Protein AF-A0A7W7S414-F1 (afdb_monomer_lite)

pLDDT: mean 72.54, std 14.01, range [42.34, 91.38]

Structure (mmCIF, N/CA/C/O backbone):
data_AF-A0A7W7S414-F1
#
_entry.id   AF-A0A7W7S414-F1
#
loop_
_atom_site.group_PDB
_atom_site.id
_atom_site.type_symbol
_atom_site.label_atom_id
_atom_site.label_alt_id
_atom_site.label_comp_id
_atom_site.label_asym_id
_atom_site.label_entity_id
_atom_site.label_seq_id
_atom_site.pdbx_PDB_ins_code
_atom_site.Cartn_x
_atom_site.Cartn_y
_atom_site.Cartn_z
_atom_site.occupancy
_atom_site.B_iso_or_equiv
_atom_site.auth_seq_id
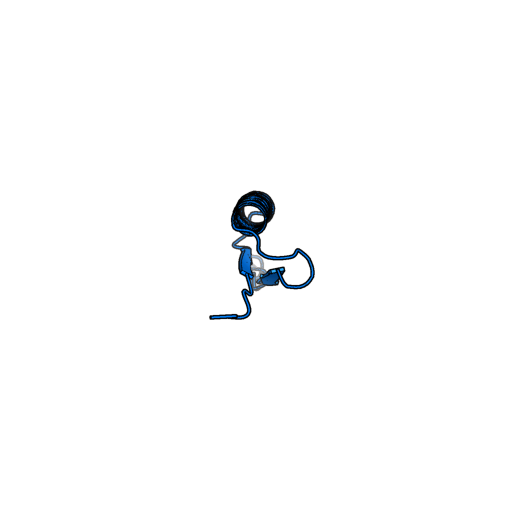_atom_site.auth_comp_id
_atom_site.auth_asym_id
_atom_site.auth_atom_id
_atom_site.pdbx_PDB_model_num
ATOM 1 N N . MET A 1 1 ? -22.651 5.653 6.943 1.00 42.34 1 MET A N 1
ATOM 2 C CA . MET A 1 1 ? -22.071 5.512 5.589 1.00 42.34 1 MET A CA 1
ATOM 3 C C . MET A 1 1 ? -20.747 4.770 5.723 1.00 42.34 1 MET A C 1
ATOM 5 O O . MET A 1 1 ? -19.728 5.409 5.943 1.00 42.34 1 MET A O 1
ATOM 9 N N . ASN A 1 2 ? -20.749 3.434 5.667 1.00 56.75 2 ASN A N 1
ATOM 10 C CA . ASN A 1 2 ? -19.523 2.636 5.813 1.00 56.75 2 ASN A CA 1
ATOM 11 C C . ASN A 1 2 ? -19.066 2.153 4.436 1.00 56.75 2 ASN A C 1
ATOM 13 O O . ASN A 1 2 ? -19.303 1.011 4.056 1.00 56.75 2 ASN A O 1
ATOM 17 N N . GLY A 1 3 ? -18.461 3.060 3.669 1.00 73.62 3 GLY A N 1
ATOM 18 C CA . GLY A 1 3 ? -17.816 2.714 2.406 1.00 73.62 3 GLY A CA 1
ATOM 19 C C . GLY A 1 3 ? -16.480 2.021 2.669 1.00 73.62 3 GLY A C 1
ATOM 20 O O . GLY A 1 3 ? -15.609 2.579 3.339 1.00 73.62 3 GLY A O 1
ATOM 21 N N . THR A 1 4 ? -16.318 0.802 2.160 1.00 79.00 4 THR A N 1
ATOM 22 C CA . THR A 1 4 ? -15.047 0.069 2.186 1.00 79.00 4 THR A CA 1
ATOM 23 C C . THR A 1 4 ? -13.994 0.831 1.378 1.00 79.00 4 THR A C 1
ATOM 25 O O . THR A 1 4 ? -14.153 0.999 0.173 1.00 79.00 4 THR A O 1
ATOM 28 N N . ARG A 1 5 ? -12.916 1.290 2.028 1.00 79.81 5 ARG A N 1
ATOM 29 C CA . ARG A 1 5 ? -11.756 1.895 1.351 1.00 79.81 5 ARG A CA 1
ATOM 30 C C . ARG A 1 5 ? -10.755 0.816 0.938 1.00 79.81 5 ARG A C 1
ATOM 32 O O . ARG A 1 5 ? -10.392 -0.035 1.753 1.00 79.81 5 ARG A O 1
ATOM 39 N N . VAL A 1 6 ? -10.330 0.882 -0.319 1.00 81.06 6 VAL A N 1
ATOM 40 C CA . VAL A 1 6 ? -9.283 0.059 -0.942 1.00 81.06 6 VAL A CA 1
ATOM 41 C C . VAL A 1 6 ? -8.328 1.017 -1.648 1.00 81.06 6 VAL A C 1
ATOM 43 O O . VAL A 1 6 ? -8.784 1.990 -2.248 1.00 81.06 6 VAL A O 1
ATOM 46 N N . GLY A 1 7 ? -7.024 0.774 -1.538 1.00 78.94 7 GLY A N 1
ATOM 47 C CA . GLY A 1 7 ? -5.990 1.575 -2.191 1.00 78.94 7 GLY A CA 1
ATOM 48 C C . GLY A 1 7 ? -5.333 0.796 -3.320 1.00 78.94 7 GLY A C 1
ATOM 49 O O . GLY A 1 7 ? -5.126 -0.413 -3.212 1.00 78.94 7 GLY A O 1
ATOM 50 N N . TYR A 1 8 ? -4.990 1.498 -4.394 1.00 75.44 8 TYR A N 1
ATOM 51 C CA . TYR A 1 8 ? -4.258 0.940 -5.523 1.00 75.44 8 TYR A CA 1
ATOM 52 C C . TYR A 1 8 ? -3.023 1.792 -5.786 1.00 75.44 8 TYR A C 1
ATOM 54 O O . TYR A 1 8 ? -3.142 3.013 -5.891 1.00 75.44 8 TYR A O 1
ATOM 62 N N . ALA A 1 9 ? -1.864 1.147 -5.893 1.00 75.31 9 ALA A N 1
ATOM 63 C CA . ALA A 1 9 ? -0.615 1.790 -6.272 1.00 75.31 9 ALA A CA 1
ATOM 64 C C . ALA A 1 9 ? -0.027 1.112 -7.516 1.00 75.31 9 ALA A C 1
ATOM 66 O O . ALA A 1 9 ? -0.054 -0.116 -7.621 1.00 75.31 9 ALA A O 1
ATOM 67 N N . ARG A 1 10 ? 0.509 1.889 -8.465 1.00 70.75 10 ARG A N 1
ATOM 68 C CA . ARG A 1 10 ? 1.110 1.358 -9.701 1.00 70.75 10 ARG A CA 1
ATOM 69 C C . ARG A 1 10 ? 2.595 1.692 -9.766 1.00 70.75 10 ARG A C 1
ATOM 71 O O . ARG A 1 10 ? 2.967 2.850 -9.620 1.00 70.75 10 ARG A O 1
ATOM 78 N N . CYS A 1 11 ? 3.417 0.676 -10.023 1.00 65.62 11 CYS A N 1
ATOM 79 C CA . CYS A 1 11 ? 4.859 0.814 -10.201 1.00 65.62 11 CYS A CA 1
ATOM 80 C C . CYS A 1 11 ? 5.182 0.998 -11.689 1.00 65.62 11 CYS A C 1
ATOM 82 O O . CYS A 1 11 ? 4.932 0.095 -12.491 1.00 65.62 11 CYS A O 1
ATOM 84 N N . SER A 1 12 ? 5.737 2.145 -12.067 1.00 58.59 12 SER A N 1
ATOM 85 C CA . SER A 1 12 ? 6.277 2.390 -13.407 1.00 58.59 12 SER A CA 1
ATOM 86 C C . SER A 1 12 ? 7.786 2.544 -13.292 1.00 58.59 12 SER A C 1
ATOM 88 O O . SER A 1 12 ? 8.293 3.639 -13.095 1.00 58.59 12 SER A O 1
ATOM 90 N N . THR A 1 13 ? 8.504 1.425 -13.414 1.00 57.75 13 THR A N 1
ATOM 91 C CA . THR A 1 13 ? 9.981 1.317 -13.482 1.00 57.75 13 THR A CA 1
ATOM 92 C C . THR A 1 13 ? 10.806 1.801 -12.285 1.00 57.75 13 THR A C 1
ATOM 94 O O . THR A 1 13 ? 11.948 1.367 -12.175 1.00 57.75 13 THR A O 1
ATOM 97 N N . ASP A 1 14 ? 10.251 2.598 -11.375 1.00 58.16 14 ASP A N 1
ATOM 98 C CA . ASP A 1 14 ? 10.947 3.108 -10.199 1.00 58.16 14 ASP A CA 1
ATOM 99 C C . ASP A 1 14 ? 10.257 2.636 -8.908 1.00 58.16 14 ASP A C 1
ATOM 101 O O . ASP A 1 14 ? 9.086 2.914 -8.642 1.00 58.16 14 ASP A O 1
ATOM 105 N N . GLU A 1 15 ? 10.973 1.849 -8.106 1.00 61.97 15 GLU A N 1
ATOM 106 C CA . GLU A 1 15 ? 10.462 1.300 -6.845 1.00 61.97 15 GLU A CA 1
ATOM 107 C C . GLU A 1 15 ? 10.208 2.394 -5.786 1.00 61.97 15 GLU A C 1
ATOM 109 O O . GLU A 1 15 ? 9.444 2.164 -4.841 1.00 61.97 15 GLU A O 1
ATOM 114 N N . GLN A 1 16 ? 10.794 3.591 -5.941 1.00 65.44 16 GLN A N 1
ATOM 115 C CA . GLN A 1 16 ? 10.609 4.717 -5.021 1.00 65.44 16 GLN A CA 1
ATOM 116 C C . GLN A 1 16 ? 9.204 5.316 -5.163 1.00 65.44 16 GLN A C 1
ATOM 118 O O . GLN A 1 16 ? 8.599 5.682 -4.150 1.00 65.44 16 GLN A O 1
ATOM 123 N N . ASP A 1 17 ? 8.631 5.315 -6.371 1.00 74.50 17 ASP A N 1
ATOM 124 C CA . ASP A 1 17 ? 7.256 5.774 -6.606 1.00 74.50 17 ASP A CA 1
ATOM 125 C C . ASP A 1 17 ? 6.233 4.943 -5.819 1.00 74.50 17 ASP A C 1
ATOM 127 O O . ASP A 1 17 ? 5.297 5.482 -5.220 1.00 74.50 17 ASP A O 1
ATOM 131 N N . VAL A 1 18 ? 6.435 3.625 -5.731 1.00 77.50 18 VAL A N 1
ATOM 132 C CA . VAL A 1 18 ? 5.549 2.740 -4.958 1.00 77.50 18 VAL A CA 1
ATOM 133 C C . VAL A 1 18 ? 5.623 3.023 -3.466 1.00 77.50 18 VAL A C 1
ATOM 135 O O . VAL A 1 18 ? 4.588 3.000 -2.795 1.00 77.50 18 VAL A O 1
ATOM 138 N N . ILE A 1 19 ? 6.813 3.291 -2.931 1.00 83.75 19 ILE A N 1
ATOM 139 C CA . ILE A 1 19 ? 6.991 3.573 -1.502 1.00 83.75 19 ILE A CA 1
ATOM 140 C C . ILE A 1 19 ? 6.281 4.880 -1.134 1.00 83.75 19 ILE A C 1
ATOM 142 O O . ILE A 1 19 ? 5.531 4.917 -0.154 1.00 83.75 19 ILE A O 1
ATOM 146 N N . ILE A 1 20 ? 6.452 5.927 -1.947 1.00 85.12 20 ILE A N 1
ATOM 147 C CA . ILE A 1 20 ? 5.801 7.227 -1.737 1.00 85.12 20 ILE A CA 1
ATOM 148 C C . ILE A 1 20 ? 4.276 7.083 -1.818 1.00 85.12 20 ILE A C 1
ATOM 150 O O . ILE A 1 20 ? 3.561 7.503 -0.904 1.00 85.12 20 ILE A O 1
ATOM 154 N N . GLN A 1 21 ? 3.771 6.431 -2.866 1.00 83.19 21 GLN A N 1
ATOM 155 C CA . GLN A 1 21 ? 2.334 6.290 -3.108 1.00 83.19 21 GLN A CA 1
ATOM 156 C C . GLN A 1 21 ? 1.655 5.415 -2.038 1.00 83.19 21 GLN A C 1
ATOM 158 O O . GLN A 1 21 ? 0.562 5.733 -1.567 1.00 83.19 21 GLN A O 1
ATOM 163 N N . THR A 1 22 ? 2.336 4.366 -1.565 1.00 87.44 22 THR A N 1
ATOM 164 C CA . THR A 1 22 ? 1.875 3.539 -0.436 1.00 87.44 22 THR A CA 1
ATOM 165 C C . THR A 1 22 ? 1.804 4.353 0.856 1.00 87.44 22 THR A C 1
ATOM 167 O O . THR A 1 22 ? 0.797 4.292 1.563 1.00 87.44 22 THR A O 1
ATOM 170 N N . GLY A 1 23 ? 2.824 5.167 1.150 1.00 88.44 23 GLY A N 1
ATOM 171 C CA . GLY A 1 23 ? 2.831 6.052 2.318 1.00 88.44 23 GLY A CA 1
ATOM 172 C C . GLY A 1 23 ? 1.668 7.050 2.317 1.00 88.44 23 GLY A C 1
ATOM 173 O O . GLY A 1 23 ? 1.022 7.257 3.345 1.00 88.44 23 GLY A O 1
ATOM 174 N N . GLN A 1 24 ? 1.336 7.611 1.151 1.00 89.62 24 GLN A N 1
ATOM 175 C CA . GLN A 1 24 ? 0.190 8.511 1.000 1.00 89.62 24 GLN A CA 1
ATOM 176 C C . GLN A 1 24 ? -1.153 7.794 1.215 1.00 89.62 24 GLN A C 1
ATOM 178 O O . GLN A 1 24 ? -2.034 8.330 1.885 1.00 89.62 24 GLN A O 1
ATOM 183 N N . LEU A 1 25 ? -1.316 6.569 0.706 1.00 88.12 25 LEU A N 1
ATOM 184 C CA . LEU A 1 25 ? -2.535 5.773 0.908 1.00 88.12 25 LEU A CA 1
ATOM 185 C C . LEU A 1 25 ? -2.751 5.402 2.383 1.00 88.12 25 LEU A C 1
ATOM 187 O O . LEU A 1 25 ? -3.876 5.486 2.882 1.00 88.12 25 LEU A O 1
ATOM 191 N N . LEU A 1 26 ? -1.678 5.062 3.100 1.00 90.69 26 LEU A N 1
ATOM 192 C CA . LEU A 1 26 ? -1.726 4.823 4.544 1.00 90.69 26 LEU A CA 1
ATOM 193 C C . LEU A 1 26 ? -2.155 6.084 5.308 1.00 90.69 26 LEU A C 1
ATOM 195 O O . LEU A 1 26 ? -3.025 6.006 6.176 1.00 90.69 26 LEU A O 1
ATOM 199 N N . ALA A 1 27 ? -1.617 7.254 4.946 1.00 91.38 27 ALA A N 1
ATOM 200 C CA . A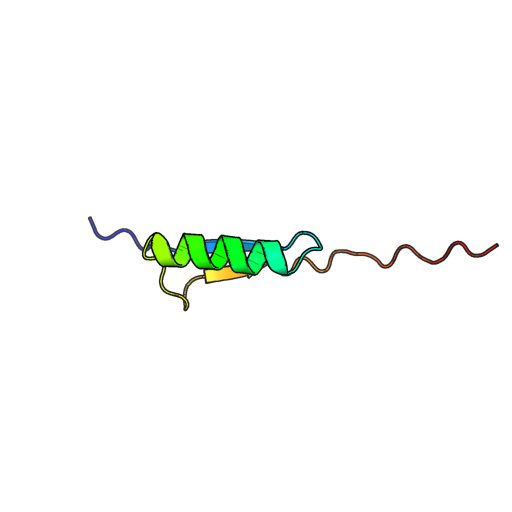LA A 1 27 ? -1.998 8.534 5.551 1.00 91.38 27 ALA A CA 1
ATOM 201 C C . ALA A 1 27 ? -3.484 8.887 5.331 1.00 91.38 27 ALA A C 1
ATOM 203 O O . ALA A 1 27 ? -4.098 9.548 6.165 1.00 91.38 27 ALA A O 1
ATOM 204 N N . LEU A 1 28 ? -4.093 8.394 4.247 1.00 89.19 28 LEU A N 1
ATOM 205 C CA . LEU A 1 28 ? -5.528 8.530 3.957 1.00 89.19 28 LEU A CA 1
ATOM 206 C C . LEU A 1 28 ? -6.410 7.500 4.697 1.00 89.19 28 LEU A C 1
ATOM 208 O O . LEU A 1 28 ? -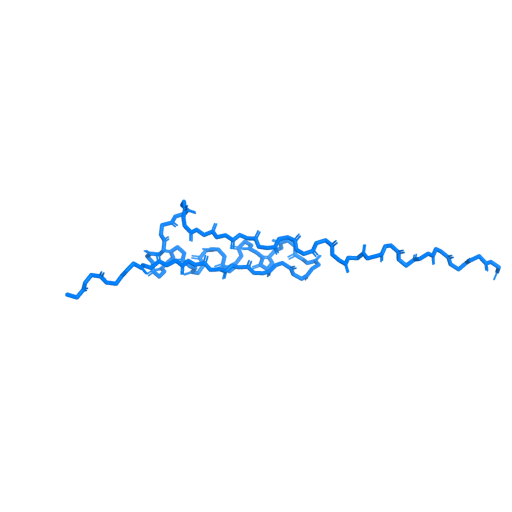7.639 7.479 4.530 1.00 89.19 28 LEU A O 1
ATOM 212 N N . GLY A 1 29 ? -5.804 6.648 5.530 1.00 89.81 29 GLY A N 1
ATOM 213 C CA . GLY A 1 29 ? -6.489 5.630 6.322 1.00 89.81 29 GLY A CA 1
ATOM 214 C C . GLY A 1 29 ? -6.856 4.379 5.527 1.00 89.81 29 GLY A C 1
ATOM 215 O O . GLY A 1 29 ? -7.787 3.666 5.910 1.00 89.81 29 GLY A O 1
ATOM 216 N N . VAL A 1 30 ? -6.172 4.115 4.410 1.00 90.00 30 VAL A N 1
ATOM 217 C CA . VAL A 1 30 ? -6.278 2.818 3.742 1.00 90.00 30 VAL A CA 1
ATOM 218 C C . VAL A 1 30 ? -5.475 1.803 4.559 1.00 90.00 30 VAL A C 1
ATOM 220 O O . VAL A 1 30 ? -4.290 2.025 4.794 1.00 90.00 30 VAL A O 1
ATOM 223 N N . PRO A 1 31 ? -6.080 0.695 5.011 1.00 88.56 31 PRO A N 1
ATOM 224 C CA . PRO A 1 31 ? -5.340 -0.339 5.720 1.00 88.56 31 PRO A CA 1
ATOM 225 C C . PRO A 1 31 ? -4.347 -1.024 4.776 1.00 88.56 31 PRO A C 1
ATOM 227 O O . PRO A 1 31 ? -4.684 -1.305 3.625 1.00 88.56 31 PRO A O 1
ATOM 230 N N . ALA A 1 32 ? -3.145 -1.315 5.279 1.00 83.88 32 ALA A N 1
ATOM 231 C CA . ALA A 1 32 ? -2.051 -1.901 4.502 1.00 83.88 32 ALA A CA 1
ATOM 232 C C . ALA A 1 32 ? -2.455 -3.210 3.803 1.00 83.88 32 ALA A C 1
ATOM 234 O O . ALA A 1 32 ? -2.142 -3.400 2.633 1.00 83.88 32 ALA A O 1
ATOM 235 N N . ASP A 1 33 ? -3.249 -4.052 4.469 1.00 85.25 33 ASP A N 1
ATOM 236 C CA . ASP A 1 33 ? -3.780 -5.313 3.927 1.00 85.25 33 ASP A CA 1
ATOM 237 C C . ASP A 1 33 ? -4.748 -5.129 2.741 1.00 85.25 33 ASP A C 1
ATOM 239 O O . ASP A 1 33 ? -5.192 -6.100 2.131 1.00 85.25 33 ASP A O 1
ATOM 243 N N . ARG A 1 34 ? -5.116 -3.881 2.424 1.00 85.62 34 ARG A N 1
ATOM 244 C CA . ARG A 1 34 ? -5.964 -3.498 1.284 1.00 85.62 34 ARG A CA 1
ATOM 245 C C . ARG A 1 34 ? -5.272 -2.519 0.339 1.00 85.62 34 ARG A C 1
ATOM 247 O O . ARG A 1 34 ? -5.954 -1.838 -0.431 1.00 85.62 34 ARG A O 1
ATOM 254 N N . ILE A 1 35 ? -3.947 -2.416 0.419 1.00 86.94 35 ILE A N 1
ATOM 255 C CA . ILE A 1 35 ? -3.134 -1.713 -0.567 1.00 86.94 35 ILE A CA 1
ATOM 256 C C . ILE A 1 35 ? -2.563 -2.761 -1.512 1.00 86.94 35 ILE A C 1
ATOM 258 O O . ILE A 1 35 ? -1.727 -3.579 -1.131 1.00 86.94 35 ILE A O 1
ATOM 262 N N . TYR A 1 36 ? -3.023 -2.727 -2.758 1.00 85.88 36 TYR A N 1
ATOM 263 C CA . TYR A 1 36 ? -2.519 -3.600 -3.810 1.00 85.88 36 TYR A CA 1
ATOM 264 C C . TYR A 1 36 ? -1.547 -2.816 -4.683 1.00 85.88 36 TYR A C 1
ATOM 266 O O . TYR A 1 36 ? -1.878 -1.741 -5.187 1.00 85.88 36 TYR A O 1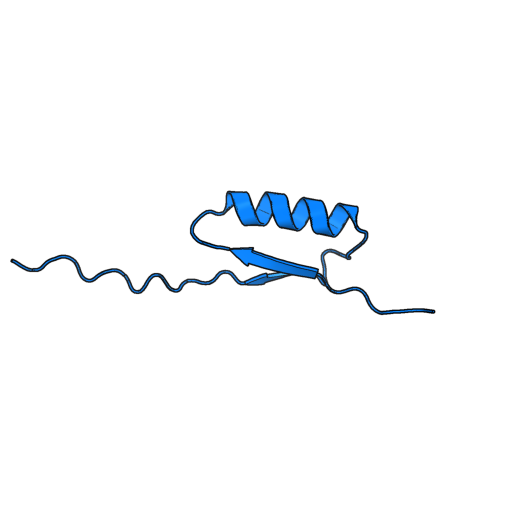
ATOM 274 N N . ILE A 1 37 ? -0.340 -3.358 -4.833 1.00 81.38 37 ILE A N 1
ATOM 275 C CA . ILE A 1 37 ? 0.723 -2.769 -5.642 1.00 81.38 37 ILE A CA 1
ATOM 276 C C . ILE A 1 37 ? 0.813 -3.566 -6.938 1.00 81.38 37 ILE A C 1
ATOM 278 O O . ILE A 1 37 ? 1.215 -4.731 -6.930 1.00 81.38 37 ILE A O 1
ATOM 282 N N . ASP A 1 38 ? 0.482 -2.928 -8.053 1.00 73.25 38 ASP A N 1
ATOM 283 C CA . ASP A 1 38 ? 0.725 -3.485 -9.376 1.00 73.25 38 ASP A CA 1
ATOM 284 C C . ASP A 1 38 ? 2.186 -3.243 -9.748 1.00 73.25 38 ASP A C 1
ATOM 286 O O . ASP A 1 38 ? 2.592 -2.157 -10.177 1.00 73.25 38 ASP A O 1
ATOM 290 N N . ARG A 1 39 ? 3.007 -4.270 -9.521 1.00 69.25 39 ARG A N 1
ATOM 291 C CA . ARG A 1 39 ? 4.366 -4.339 -10.055 1.00 69.25 39 ARG A CA 1
ATOM 292 C C . ARG A 1 39 ? 4.248 -4.743 -11.515 1.00 69.25 39 ARG A C 1
ATOM 294 O O . ARG A 1 39 ? 4.447 -5.907 -11.855 1.00 69.25 39 ARG A O 1
ATOM 301 N N . GLY A 1 40 ? 3.874 -3.787 -12.360 1.00 61.22 40 GLY A N 1
ATOM 302 C CA . GLY A 1 40 ? 3.839 -3.959 -13.804 1.00 61.22 40 GLY A CA 1
ATOM 303 C C . GLY A 1 40 ? 5.238 -4.266 -14.329 1.00 61.22 40 GLY A C 1
ATOM 304 O O . GLY A 1 40 ? 5.950 -3.376 -14.781 1.00 61.22 40 GLY A O 1
ATOM 305 N N . PHE A 1 41 ? 5.649 -5.532 -14.286 1.00 53.66 41 PHE A N 1
ATOM 306 C CA . PHE A 1 41 ? 6.828 -6.014 -14.992 1.00 53.66 41 PHE A CA 1
ATOM 307 C C . PHE A 1 41 ? 6.457 -6.188 -16.468 1.00 53.66 41 PHE A C 1
ATOM 309 O O . PHE A 1 41 ? 6.407 -7.288 -17.004 1.00 53.66 41 PHE A O 1
ATOM 316 N N . SER A 1 42 ? 6.134 -5.084 -17.133 1.00 55.72 42 SER A N 1
ATOM 317 C CA . SER A 1 42 ? 6.015 -5.029 -18.589 1.00 55.72 42 SER A CA 1
ATOM 318 C C . SER A 1 42 ? 7.156 -4.201 -19.163 1.00 55.72 42 SER A C 1
ATOM 320 O O . SER A 1 42 ? 6.968 -3.364 -20.036 1.00 55.72 42 SER A O 1
ATOM 322 N N . GLY A 1 43 ? 8.365 -4.459 -18.672 1.00 48.56 43 GLY A N 1
ATOM 323 C CA . GLY A 1 43 ? 9.513 -4.473 -19.554 1.00 48.56 43 GLY A CA 1
ATOM 324 C C . GLY A 1 43 ? 9.530 -5.843 -20.213 1.00 48.56 43 GLY A C 1
ATOM 325 O O . GLY A 1 43 ? 10.130 -6.770 -19.679 1.00 48.56 43 GLY A O 1
ATOM 326 N N . THR A 1 44 ? 8.901 -6.002 -21.381 1.00 48.09 44 THR A N 1
ATOM 327 C CA . THR A 1 44 ? 9.539 -6.867 -22.384 1.00 48.09 44 THR A CA 1
ATOM 328 C C . THR A 1 44 ? 11.006 -6.458 -22.372 1.00 48.09 44 THR A C 1
ATOM 330 O O . THR A 1 44 ? 11.252 -5.271 -22.607 1.00 48.09 44 THR A O 1
ATOM 333 N N . PRO A 1 45 ? 11.969 -7.337 -22.032 1.00 51.16 45 PRO A N 1
ATOM 334 C CA . PRO A 1 45 ? 13.356 -6.974 -22.217 1.00 51.16 45 PRO A CA 1
ATOM 335 C C . PRO A 1 45 ? 13.452 -6.634 -23.694 1.00 51.16 45 PRO A C 1
ATOM 337 O O . PRO A 1 45 ? 13.190 -7.489 -24.544 1.00 51.16 45 PRO A O 1
ATOM 340 N N . SER A 1 46 ? 13.689 -5.357 -23.995 1.00 57.25 46 SER A N 1
ATOM 341 C CA . SER A 1 46 ? 14.035 -4.917 -25.331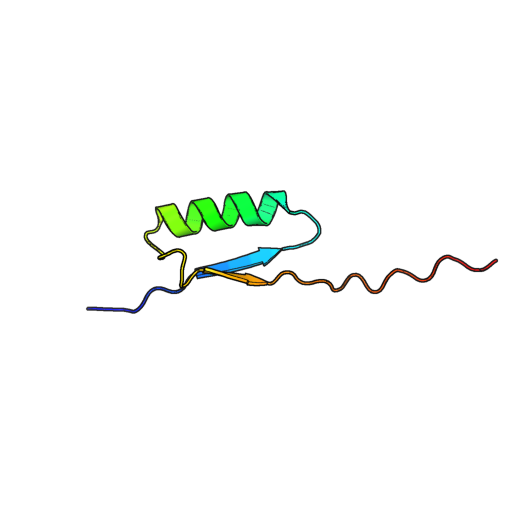 1.00 57.25 46 SER A CA 1
ATOM 342 C C . SER A 1 46 ? 15.149 -5.853 -25.749 1.00 57.25 46 SER A C 1
ATOM 344 O O . SER A 1 46 ? 16.229 -5.832 -25.157 1.00 57.25 46 SER A O 1
ATOM 346 N N . ARG A 1 47 ? 14.821 -6.778 -26.658 1.00 58.00 47 ARG A N 1
ATOM 347 C CA . ARG A 1 47 ? 15.766 -7.733 -27.220 1.00 58.00 47 ARG A CA 1
ATOM 348 C C . ARG A 1 47 ? 17.032 -6.931 -27.528 1.00 58.00 47 ARG A C 1
ATOM 350 O O . ARG A 1 47 ? 16.885 -5.865 -28.135 1.00 58.00 47 ARG A O 1
ATOM 357 N N . PRO A 1 48 ? 18.226 -7.361 -27.082 1.00 60.53 48 PRO A N 1
ATOM 358 C CA . PRO A 1 48 ? 19.434 -6.614 -27.398 1.00 60.53 48 PRO A CA 1
ATOM 359 C C . PRO A 1 48 ? 19.468 -6.429 -28.923 1.00 60.53 48 PRO A C 1
ATOM 361 O O . PRO A 1 48 ? 19.017 -7.338 -29.638 1.00 60.53 48 PRO A O 1
ATOM 364 N N . PRO A 1 49 ? 19.900 -5.268 -29.447 1.00 60.91 49 PRO A N 1
ATOM 365 C CA . PRO A 1 49 ? 20.127 -5.149 -30.875 1.00 60.91 49 PRO A CA 1
ATOM 366 C C . PRO A 1 49 ? 21.175 -6.204 -31.237 1.00 60.91 49 PRO A C 1
ATOM 368 O O . PRO A 1 49 ? 22.346 -6.091 -30.894 1.00 60.91 49 PRO A O 1
ATOM 371 N N . ASN A 1 50 ? 20.717 -7.297 -31.842 1.00 61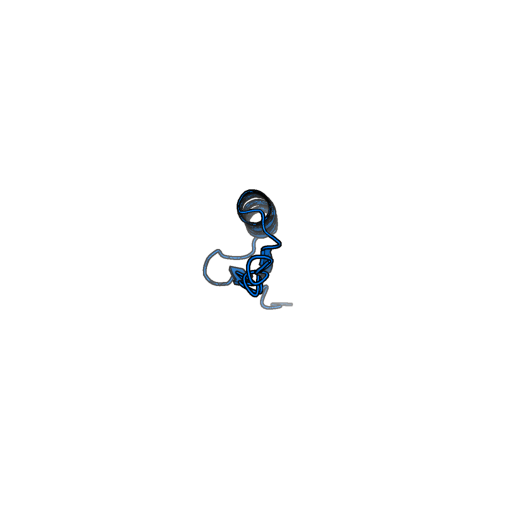.88 50 ASN A N 1
ATOM 372 C CA . ASN A 1 50 ? 21.596 -8.201 -32.554 1.00 61.88 50 ASN A CA 1
ATOM 373 C C . ASN A 1 50 ? 22.032 -7.450 -33.812 1.00 61.88 50 ASN A C 1
ATOM 375 O O . ASN A 1 50 ? 21.168 -7.133 -34.634 1.00 61.88 50 ASN A O 1
ATOM 379 N N . GLY A 1 51 ? 23.339 -7.228 -33.955 1.00 53.44 51 GLY A N 1
ATOM 380 C CA . GLY A 1 51 ? 23.977 -6.744 -35.182 1.00 53.44 51 GLY A CA 1
ATOM 381 C C . GLY A 1 51 ? 24.651 -5.402 -35.009 1.00 53.44 51 GLY A C 1
ATOM 382 O O . GLY A 1 51 ? 23.962 -4.390 -35.248 1.00 53.44 51 GLY A O 1
#

Secondary structure (DSSP, 8-state):
--PPP-EEEEE-S-HHHHHHHHHHHHHTT--GGGEEEEE------------

InterPro domains:
  IPR006119 Resolvase, N-terminal catalytic domain [PF00239] (6-45)
  IPR006119 Resolvase, N-terminal catalytic domain [PS51736] (4-51)
  IPR036162 Resolvase-like, N-terminal catalytic domain superfamily [G3DSA:3.40.50.1390] (6-50)
  IPR036162 Resolvase-like, N-terminal catalytic domain superfamily [SSF53041] (6-45)

Foldseek 3Di:
DDDQDAAEAEDDPDPVSRVVRLVVCVVVVHDPVRYDYHPPPPPPPPDPPDD

Radius of gyration: 15.77 Å; chains: 1; bounding box: 46×17×42 Å

Organism: NCBI:txid47479

Sequence (51 aa):
MNGTRVGYARCSTDEQDVIIQTGQLLALGVPADRIYIDRGFSGTPSRPPNG